Protein AF-A0A2V8VML5-F1 (afdb_monomer_lite)

Sequence (68 aa):
KGRELKPVVLALTAWGDRWAAPNGPPVTFEHEGCGGKVEVHLLCLKCGRSPDLAHVVAKPTRSRRRRS

Secondary structure (DSSP, 8-state):
-GGGGHHHHHHHHHHHHHHS-TT--S---B-TTT-PBP------TTTSSPPPGGG-------------

Radius of gyration: 17.1 Å; chains: 1; bounding box: 27×42×50 Å

Foldseek 3Di:
DVVVCVLVVQVVQVVCQVPPCPPGRPDFDADPPPRHGDHDFDADPVPRDGDDPVPDDDDDDPDPPPDD

pLDDT: mean 87.27, std 10.05, range [55.16, 96.94]

Structure (mmCIF, N/CA/C/O backbone):
data_AF-A0A2V8VML5-F1
#
_entry.id   AF-A0A2V8VML5-F1
#
loop_
_atom_site.group_PDB
_atom_site.id
_atom_site.type_symbol
_atom_site.label_atom_id
_atom_site.label_alt_id
_atom_site.label_comp_id
_atom_site.label_asym_id
_atom_site.label_entity_id
_atom_site.label_seq_id
_atom_site.pdbx_PDB_ins_code
_atom_site.Cartn_x
_atom_site.Cartn_y
_atom_site.Cartn_z
_atom_site.occupancy
_atom_site.B_iso_or_equiv
_atom_site.auth_seq_id
_atom_site.auth_comp_id
_atom_site.auth_asym_id
_atom_site.auth_atom_id
_atom_site.pdbx_PDB_model_num
ATOM 1 N N . LYS A 1 1 ? 8.036 -8.681 14.423 1.00 68.25 1 LYS A N 1
ATOM 2 C CA . LYS A 1 1 ? 8.995 -7.678 13.901 1.00 68.25 1 LYS A CA 1
ATOM 3 C C . LYS A 1 1 ? 9.213 -7.814 12.391 1.00 68.25 1 LYS A C 1
ATOM 5 O O . LYS A 1 1 ? 8.500 -7.150 11.665 1.00 68.25 1 LYS A O 1
ATOM 10 N N . GLY A 1 2 ? 10.077 -8.702 11.870 1.00 81.38 2 GLY A N 1
ATOM 11 C CA . GLY A 1 2 ? 10.340 -8.770 10.412 1.00 81.38 2 GLY A CA 1
ATOM 12 C C . GLY A 1 2 ? 9.102 -9.027 9.530 1.00 81.38 2 GLY A C 1
ATOM 13 O O . GLY A 1 2 ? 8.938 -8.405 8.488 1.00 81.38 2 GLY A O 1
ATOM 14 N N . ARG A 1 3 ? 8.171 -9.876 9.988 1.00 86.25 3 ARG A N 1
ATOM 15 C CA . ARG A 1 3 ? 6.915 -10.173 9.269 1.00 86.25 3 ARG A CA 1
ATOM 16 C C . ARG A 1 3 ? 5.966 -8.974 9.141 1.00 86.25 3 ARG A C 1
ATOM 18 O O . ARG A 1 3 ? 5.196 -8.938 8.192 1.00 86.25 3 ARG A O 1
ATOM 25 N N . GLU A 1 4 ? 6.033 -7.998 10.048 1.00 89.56 4 GLU A N 1
ATOM 26 C CA . GLU A 1 4 ? 5.176 -6.799 10.011 1.00 89.56 4 GLU A CA 1
ATOM 27 C C . GLU A 1 4 ? 5.538 -5.862 8.852 1.00 89.56 4 GLU A C 1
ATOM 29 O O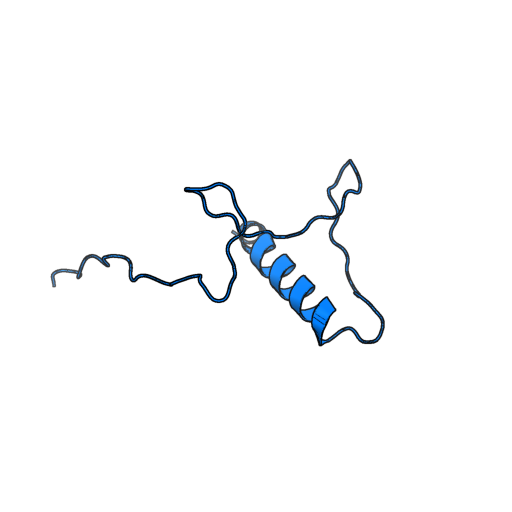 . GLU A 1 4 ? 4.728 -5.026 8.470 1.00 89.56 4 GLU A O 1
ATOM 34 N N . LEU A 1 5 ? 6.722 -6.026 8.252 1.00 92.19 5 LEU A N 1
ATOM 35 C CA . LEU A 1 5 ? 7.143 -5.262 7.077 1.00 92.19 5 LEU A CA 1
ATOM 36 C C . LEU A 1 5 ? 6.645 -5.848 5.754 1.00 92.19 5 LEU A C 1
ATOM 38 O O . LEU A 1 5 ? 6.759 -5.176 4.731 1.00 92.19 5 LEU A O 1
ATOM 42 N N . LYS A 1 6 ? 6.071 -7.061 5.746 1.00 89.69 6 LYS A N 1
ATOM 43 C CA . LYS A 1 6 ? 5.550 -7.685 4.518 1.00 89.69 6 LYS A CA 1
ATOM 44 C C . LYS A 1 6 ? 4.652 -6.741 3.698 1.00 89.69 6 LYS A C 1
ATOM 46 O O . LYS A 1 6 ? 4.910 -6.629 2.504 1.00 89.69 6 LYS A O 1
ATOM 51 N N . PRO A 1 7 ? 3.680 -6.006 4.280 1.00 91.25 7 PRO A N 1
ATOM 52 C CA . PRO A 1 7 ? 2.837 -5.092 3.505 1.00 91.25 7 PRO A CA 1
ATOM 53 C C . PRO A 1 7 ? 3.626 -3.990 2.783 1.00 91.25 7 PRO A C 1
ATOM 55 O O . PRO A 1 7 ? 3.280 -3.624 1.665 1.00 91.25 7 PRO A O 1
ATOM 58 N N . VAL A 1 8 ? 4.707 -3.489 3.391 1.00 92.56 8 VAL A N 1
ATOM 59 C CA . VAL A 1 8 ? 5.579 -2.473 2.780 1.00 92.56 8 VAL A CA 1
ATOM 60 C C . VAL A 1 8 ? 6.331 -3.063 1.589 1.00 92.56 8 VAL A C 1
ATOM 62 O O . VAL A 1 8 ? 6.369 -2.452 0.526 1.00 92.56 8 VAL A O 1
ATOM 65 N N . VAL A 1 9 ? 6.891 -4.266 1.747 1.00 92.06 9 VAL A N 1
ATOM 66 C CA . VAL A 1 9 ? 7.609 -4.964 0.670 1.00 92.06 9 VAL A CA 1
ATOM 67 C C . VAL A 1 9 ? 6.681 -5.238 -0.512 1.00 92.06 9 VAL A C 1
ATOM 69 O O . VAL A 1 9 ? 7.030 -4.888 -1.633 1.00 92.06 9 VAL A O 1
ATOM 72 N N . LEU A 1 10 ? 5.478 -5.770 -0.264 1.00 92.06 10 LEU A N 1
ATOM 73 C CA . LEU A 1 10 ? 4.484 -6.014 -1.315 1.00 92.06 10 LEU A CA 1
ATOM 74 C C . LEU A 1 10 ? 4.127 -4.725 -2.076 1.00 92.06 10 LEU A C 1
ATOM 76 O O . LEU A 1 10 ? 4.061 -4.736 -3.303 1.00 92.06 10 LEU A O 1
ATOM 80 N N . ALA A 1 11 ? 3.928 -3.609 -1.365 1.00 90.81 11 ALA A N 1
ATOM 81 C CA . ALA A 1 11 ? 3.614 -2.325 -1.990 1.00 90.81 11 ALA A CA 1
ATOM 82 C C . ALA A 1 11 ? 4.765 -1.798 -2.870 1.00 90.81 11 ALA A C 1
ATOM 84 O O . ALA A 1 11 ? 4.519 -1.283 -3.961 1.00 90.81 11 ALA A O 1
ATOM 85 N N . LEU A 1 12 ? 6.017 -1.947 -2.423 1.00 90.94 12 LEU A N 1
ATOM 86 C CA . LEU A 1 12 ? 7.194 -1.544 -3.197 1.00 90.94 12 LEU A CA 1
ATOM 87 C C . LEU A 1 12 ? 7.401 -2.425 -4.433 1.00 90.94 12 LEU A C 1
ATOM 89 O O . LEU A 1 12 ? 7.699 -1.891 -5.501 1.00 90.94 12 LEU A O 1
ATOM 93 N N . THR A 1 13 ? 7.197 -3.741 -4.321 1.00 91.06 13 THR A N 1
ATOM 94 C CA . THR A 1 13 ? 7.249 -4.649 -5.477 1.00 91.06 13 THR A CA 1
ATOM 95 C C . THR A 1 13 ? 6.191 -4.277 -6.511 1.00 91.06 13 THR A C 1
ATOM 97 O O . THR A 1 13 ? 6.537 -4.083 -7.668 1.00 91.06 13 THR A O 1
ATOM 100 N N . ALA A 1 14 ? 4.940 -4.042 -6.097 1.00 88.00 14 ALA A N 1
ATOM 101 C CA . ALA A 1 14 ? 3.872 -3.639 -7.015 1.00 88.00 14 ALA A CA 1
ATOM 102 C C . ALA A 1 14 ? 4.154 -2.302 -7.732 1.00 88.00 14 ALA A C 1
ATOM 104 O O . ALA A 1 14 ? 3.764 -2.112 -8.886 1.00 88.00 14 ALA A O 1
ATOM 105 N N . TRP A 1 15 ? 4.832 -1.360 -7.065 1.00 89.50 15 TRP A N 1
ATOM 106 C CA . TRP A 1 15 ? 5.316 -0.142 -7.716 1.00 89.50 15 TRP A CA 1
ATOM 107 C C . TRP A 1 15 ? 6.419 -0.450 -8.739 1.00 89.50 15 TRP A C 1
ATOM 109 O O . TRP A 1 15 ? 6.343 0.028 -9.871 1.00 89.50 15 TRP A O 1
ATOM 119 N N . GLY A 1 16 ? 7.405 -1.273 -8.370 1.00 89.06 16 GLY A N 1
ATOM 120 C CA . GLY A 1 16 ? 8.487 -1.691 -9.264 1.00 89.06 16 GLY A CA 1
ATOM 121 C C . GLY A 1 16 ? 7.969 -2.414 -10.507 1.00 89.06 16 GLY A C 1
ATOM 122 O O . GLY A 1 16 ? 8.371 -2.079 -11.616 1.00 89.06 16 GLY A O 1
ATOM 123 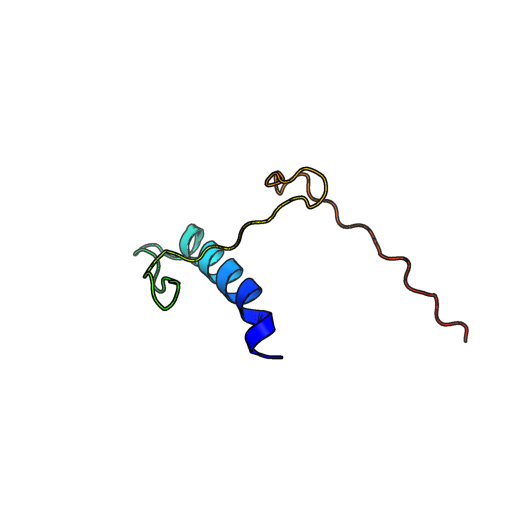N N . ASP A 1 17 ? 6.997 -3.308 -10.349 1.00 87.38 17 ASP A N 1
ATOM 124 C CA . ASP A 1 17 ? 6.358 -4.022 -11.458 1.00 87.38 17 ASP A CA 1
ATOM 125 C C . ASP A 1 17 ? 5.679 -3.072 -12.453 1.00 87.38 17 ASP A C 1
ATOM 127 O O . ASP A 1 17 ? 5.680 -3.312 -13.658 1.00 87.38 17 ASP A O 1
ATOM 131 N N . ARG A 1 18 ? 5.111 -1.962 -11.967 1.00 84.50 18 ARG A N 1
ATOM 132 C CA . ARG A 1 18 ? 4.425 -0.982 -12.819 1.00 84.50 18 ARG A CA 1
ATOM 133 C C . ARG A 1 18 ? 5.387 -0.098 -13.616 1.00 84.50 18 ARG A C 1
ATOM 135 O O . ARG A 1 18 ? 5.029 0.335 -14.706 1.00 84.50 18 ARG A O 1
ATOM 142 N N . TRP A 1 19 ? 6.563 0.210 -13.069 1.00 86.88 19 TRP A N 1
ATOM 143 C CA . TRP A 1 19 ? 7.426 1.281 -13.595 1.00 86.88 19 TRP A CA 1
ATOM 144 C C . TRP A 1 19 ? 8.837 0.843 -13.987 1.00 86.88 19 TRP A C 1
ATOM 146 O O . TRP A 1 19 ? 9.512 1.556 -14.724 1.00 86.88 19 TRP A O 1
ATOM 156 N N . ALA A 1 20 ? 9.297 -0.301 -13.495 1.00 82.19 20 ALA A N 1
ATOM 157 C CA . ALA A 1 20 ? 10.682 -0.755 -13.594 1.00 82.19 20 ALA A CA 1
ATOM 158 C C . ALA A 1 20 ? 10.808 -2.216 -14.063 1.00 82.19 20 ALA A C 1
ATOM 160 O O . ALA A 1 20 ? 11.898 -2.783 -14.005 1.00 82.19 20 ALA A O 1
ATOM 161 N N . ALA A 1 21 ? 9.721 -2.821 -14.550 1.00 84.38 21 ALA A N 1
ATOM 162 C CA . ALA A 1 21 ? 9.687 -4.204 -15.015 1.00 84.38 21 ALA A CA 1
ATOM 163 C C . ALA A 1 21 ? 9.344 -4.297 -16.518 1.00 84.38 21 ALA A C 1
ATOM 165 O O . ALA A 1 21 ? 8.251 -4.730 -16.886 1.00 84.38 21 ALA A O 1
ATOM 166 N N . PRO A 1 22 ? 10.269 -3.909 -17.420 1.00 79.00 22 PRO A N 1
ATOM 167 C CA . PRO A 1 22 ? 10.033 -3.938 -18.869 1.00 79.00 22 PRO A CA 1
ATOM 168 C C . PRO A 1 22 ? 9.785 -5.353 -19.417 1.00 79.00 22 PRO A C 1
ATOM 170 O O . PRO A 1 22 ? 9.176 -5.503 -20.470 1.00 79.00 22 PRO A O 1
ATOM 173 N N . ASN A 1 23 ? 10.218 -6.383 -18.682 1.00 83.75 23 ASN A N 1
ATOM 174 C CA . ASN A 1 23 ? 10.055 -7.796 -19.030 1.00 83.75 23 ASN A CA 1
ATOM 175 C C . ASN A 1 23 ? 8.975 -8.500 -18.182 1.00 83.75 23 ASN A C 1
ATOM 177 O O . ASN A 1 23 ? 8.961 -9.726 -18.102 1.00 83.75 23 ASN A O 1
ATOM 181 N N . GLY A 1 24 ? 8.086 -7.737 -17.538 1.00 75.19 24 GLY A N 1
ATOM 182 C CA . GLY A 1 24 ? 7.072 -8.264 -16.622 1.00 75.19 24 GLY A CA 1
ATOM 183 C C . GLY A 1 24 ? 7.580 -8.473 -15.186 1.00 75.19 24 GLY A C 1
ATOM 184 O O . GLY A 1 24 ? 8.781 -8.350 -14.928 1.00 75.19 24 GLY A O 1
ATOM 185 N N . PRO A 1 25 ? 6.665 -8.746 -14.233 1.00 77.31 25 PRO A N 1
ATOM 186 C CA . PRO A 1 25 ? 6.977 -8.797 -12.808 1.00 77.31 25 PRO A CA 1
ATOM 187 C C . PRO A 1 25 ? 7.918 -9.972 -12.495 1.00 77.31 25 PRO A C 1
ATOM 189 O O . PRO A 1 25 ? 7.562 -11.122 -12.762 1.00 77.31 25 PRO A O 1
ATOM 192 N N . PRO A 1 26 ? 9.104 -9.735 -11.907 1.00 79.69 26 PRO A N 1
ATOM 193 C CA . PRO A 1 26 ? 10.044 -10.807 -11.581 1.00 79.69 26 PRO A CA 1
ATOM 194 C C . PRO A 1 26 ? 9.594 -11.650 -10.377 1.00 79.69 26 PRO A C 1
ATOM 196 O O . PRO A 1 26 ? 10.152 -12.720 -10.141 1.00 79.69 26 PRO A O 1
ATOM 199 N N . VAL A 1 27 ? 8.619 -11.168 -9.594 1.00 86.25 27 VAL A N 1
ATOM 200 C CA . VAL A 1 27 ? 8.104 -11.827 -8.387 1.00 86.25 27 VAL A CA 1
ATOM 201 C C . VAL A 1 27 ? 6.593 -11.622 -8.288 1.00 86.25 27 VAL A C 1
ATOM 203 O O . VAL A 1 27 ? 6.117 -10.492 -8.348 1.00 86.25 27 VAL A O 1
ATOM 206 N N . THR A 1 28 ? 5.840 -12.699 -8.062 1.00 87.44 28 THR A N 1
ATOM 207 C CA . THR A 1 28 ? 4.415 -12.653 -7.702 1.00 87.44 28 THR A CA 1
ATOM 208 C C . THR A 1 28 ? 4.212 -13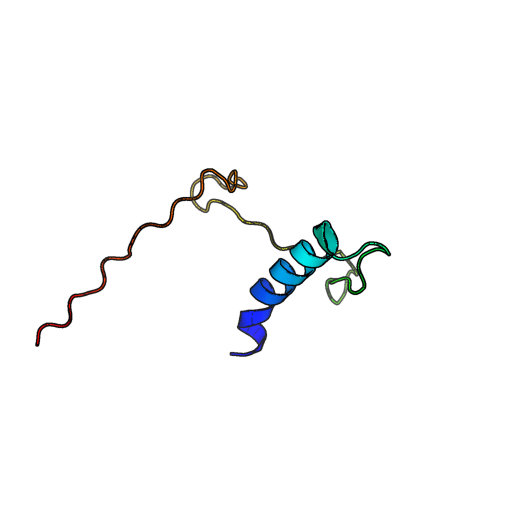.113 -6.259 1.00 87.44 28 THR A C 1
ATOM 210 O O . THR A 1 28 ? 4.968 -13.930 -5.734 1.00 87.44 28 THR A O 1
ATOM 213 N N . PHE A 1 29 ? 3.194 -12.565 -5.591 1.00 91.56 29 PHE A N 1
ATOM 214 C CA . PHE A 1 29 ? 2.810 -12.968 -4.239 1.00 91.56 29 PHE A CA 1
ATOM 215 C C . PHE A 1 29 ? 1.463 -13.673 -4.277 1.00 91.56 29 PHE A C 1
ATOM 217 O O . PHE A 1 29 ? 0.496 -13.143 -4.824 1.00 91.56 29 PHE A O 1
ATOM 224 N N . GLU A 1 30 ? 1.398 -14.843 -3.654 1.00 94.81 30 GLU A N 1
ATOM 225 C CA . GLU A 1 30 ? 0.213 -15.693 -3.629 1.00 94.81 30 GLU A CA 1
ATOM 226 C C . GLU A 1 30 ? -0.104 -16.146 -2.206 1.00 94.81 30 GLU A C 1
ATOM 228 O O . GLU A 1 30 ? 0.767 -16.211 -1.332 1.00 94.81 30 GLU A O 1
ATOM 233 N N . HIS A 1 31 ? -1.380 -16.435 -1.967 1.00 95.12 31 HIS A N 1
ATOM 234 C CA . HIS A 1 31 ? -1.841 -16.980 -0.708 1.00 95.12 31 HIS A CA 1
ATOM 235 C C . HIS A 1 31 ? -1.508 -18.468 -0.637 1.00 95.12 31 HIS A C 1
ATOM 237 O O . HIS A 1 31 ? -1.946 -19.270 -1.467 1.00 95.12 31 HIS A O 1
ATOM 243 N N . GLU A 1 32 ? -0.771 -18.832 0.407 1.00 94.31 32 GLU A N 1
ATOM 244 C CA . GLU A 1 32 ? -0.450 -20.216 0.711 1.00 94.31 32 GLU A CA 1
ATOM 245 C C . GLU A 1 32 ? -1.740 -20.991 1.023 1.00 94.31 32 GLU A C 1
ATOM 247 O O . GLU A 1 32 ? -2.444 -20.704 1.989 1.00 94.31 32 GLU A O 1
ATOM 252 N N . GLY A 1 33 ? -2.078 -21.949 0.159 1.00 96.50 33 GLY A N 1
ATOM 253 C CA . GLY A 1 33 ? -3.258 -22.807 0.287 1.00 96.50 33 GLY A CA 1
ATOM 254 C C . GLY A 1 33 ? -4.240 -22.691 -0.876 1.00 96.50 33 GLY A C 1
ATOM 255 O O . GLY A 1 33 ? -4.713 -23.717 -1.352 1.00 96.50 33 GLY A O 1
ATOM 256 N N . CYS A 1 34 ? -4.521 -21.481 -1.375 1.00 96.94 34 CYS A N 1
ATOM 257 C CA . CYS A 1 34 ? -5.433 -21.307 -2.518 1.00 96.94 34 CYS A CA 1
ATOM 258 C C . CYS A 1 34 ? -4.762 -20.803 -3.801 1.00 96.94 34 CYS A C 1
ATOM 260 O O . CYS A 1 34 ? -5.412 -20.811 -4.842 1.00 96.94 34 CYS A O 1
ATOM 262 N N . GLY A 1 35 ? -3.507 -20.339 -3.743 1.00 96.50 35 GLY A N 1
ATOM 263 C CA . GLY A 1 35 ? -2.791 -19.795 -4.907 1.00 96.50 35 GLY A CA 1
ATOM 264 C C . GLY A 1 35 ? -3.334 -18.448 -5.400 1.00 96.50 35 GLY A C 1
ATOM 265 O O . GLY A 1 35 ? -2.915 -17.936 -6.432 1.00 96.50 35 GLY A O 1
ATOM 266 N N . GLY A 1 36 ? -4.288 -17.851 -4.680 1.00 96.06 36 GLY A N 1
ATOM 267 C CA . GLY A 1 36 ? -4.849 -16.556 -5.045 1.00 96.06 36 GLY A CA 1
ATOM 268 C C . GLY A 1 36 ? -3.803 -15.450 -4.934 1.00 96.06 36 GLY A C 1
ATOM 269 O O . GLY A 1 36 ? -3.059 -15.397 -3.954 1.00 96.06 36 GLY A O 1
ATOM 270 N N . LYS A 1 37 ? -3.771 -14.542 -5.911 1.00 92.56 37 LYS A N 1
ATOM 271 C CA . LYS A 1 37 ? -2.866 -13.388 -5.905 1.00 92.56 37 LYS A CA 1
ATOM 272 C C . LYS A 1 37 ? -3.093 -12.521 -4.662 1.00 92.56 37 LYS A C 1
ATOM 274 O O . LYS A 1 37 ? -4.231 -12.215 -4.307 1.00 92.56 37 LYS A O 1
ATOM 279 N N . VAL A 1 38 ? -2.006 -12.097 -4.027 1.00 92.12 38 VAL A N 1
ATOM 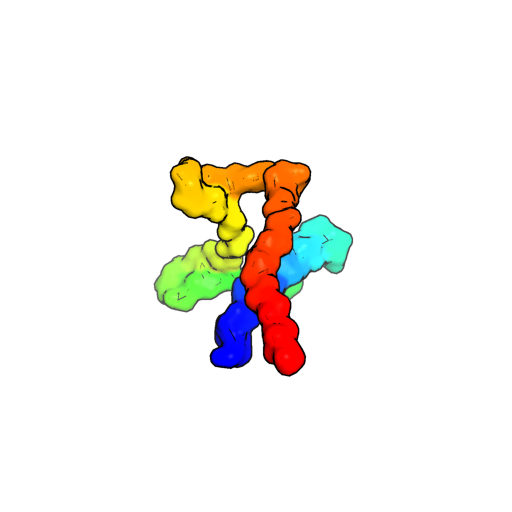280 C CA . VAL A 1 38 ? -2.020 -11.197 -2.871 1.00 92.12 38 VAL A CA 1
ATOM 281 C C . VAL A 1 38 ? -1.608 -9.800 -3.317 1.00 92.12 38 VAL A C 1
ATOM 283 O O . VAL A 1 38 ? -0.512 -9.595 -3.833 1.00 92.12 38 VAL A O 1
ATOM 286 N N . GLU A 1 39 ? -2.479 -8.828 -3.066 1.00 88.69 39 GLU A N 1
ATOM 287 C CA . GLU A 1 39 ? -2.243 -7.411 -3.339 1.00 88.69 39 GLU A CA 1
ATOM 288 C C . GLU A 1 39 ? -2.516 -6.566 -2.089 1.00 88.69 39 GLU A C 1
ATOM 290 O O . GLU A 1 39 ? -3.263 -6.961 -1.190 1.00 88.69 39 GLU A O 1
ATOM 295 N N . VAL A 1 40 ? -1.900 -5.384 -2.021 1.00 89.44 40 VAL A N 1
ATOM 296 C CA . VAL A 1 40 ? -2.142 -4.414 -0.947 1.00 89.44 40 VAL A CA 1
ATOM 297 C C . VAL A 1 40 ? -3.133 -3.367 -1.443 1.00 89.44 40 VAL A C 1
ATOM 299 O O . VAL A 1 40 ? -2.842 -2.631 -2.383 1.00 89.44 40 VAL A O 1
ATOM 302 N N . HIS A 1 41 ? -4.273 -3.253 -0.761 1.00 89.31 41 HIS A N 1
ATOM 303 C CA . HIS A 1 41 ? -5.263 -2.205 -1.006 1.00 89.31 41 HIS A CA 1
ATOM 304 C C . HIS A 1 41 ? -5.398 -1.285 0.205 1.00 89.31 41 H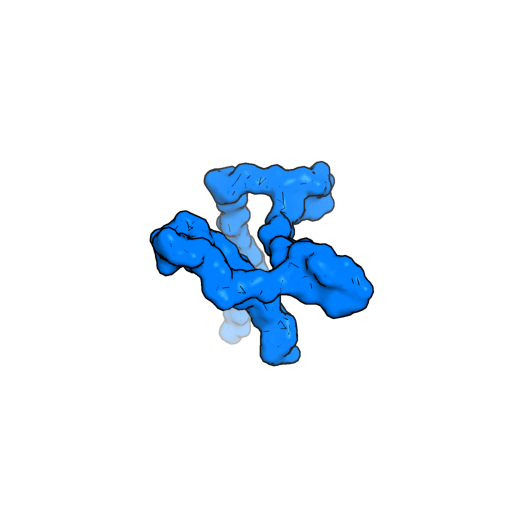IS A C 1
ATOM 306 O O . HIS A 1 41 ? -5.409 -1.733 1.353 1.00 89.31 41 HIS A O 1
ATOM 312 N N . LEU A 1 42 ? -5.546 0.014 -0.056 1.00 91.19 42 LEU A N 1
ATOM 313 C CA . LEU A 1 42 ? -5.933 0.980 0.964 1.00 91.19 42 LEU A CA 1
ATOM 314 C C . LEU A 1 42 ? -7.452 1.063 1.022 1.00 91.19 42 LEU A C 1
ATOM 316 O O . LEU A 1 42 ? -8.109 1.197 -0.004 1.00 91.19 42 LEU A O 1
ATOM 320 N N . LEU A 1 43 ? -8.006 1.038 2.230 1.00 95.69 43 LEU A N 1
ATOM 321 C CA . LEU A 1 43 ? -9.435 1.213 2.462 1.00 95.69 43 LEU A CA 1
ATOM 322 C C . LEU A 1 43 ? -9.648 2.297 3.512 1.00 95.69 43 LEU A C 1
ATOM 324 O O . LEU A 1 43 ? -8.987 2.329 4.553 1.00 95.69 43 LEU A O 1
ATOM 328 N N . CYS A 1 44 ? -10.600 3.190 3.256 1.00 95.94 44 CYS A N 1
ATOM 329 C CA . CYS A 1 44 ? -11.056 4.124 4.268 1.00 95.94 44 CYS A CA 1
ATOM 330 C C . CYS A 1 44 ? -11.904 3.370 5.294 1.00 95.94 44 CYS A C 1
ATOM 332 O O . CYS A 1 44 ? -13.021 2.955 4.993 1.00 95.94 44 CYS A O 1
ATOM 334 N N . LEU A 1 45 ? -11.425 3.268 6.533 1.00 96.12 45 LEU A N 1
ATOM 335 C CA . LEU A 1 45 ? -12.143 2.563 7.603 1.00 96.12 45 LEU A CA 1
ATOM 336 C C . LEU A 1 45 ? -13.516 3.171 7.936 1.00 96.12 45 LEU A C 1
ATOM 338 O O . LEU A 1 45 ? -14.354 2.503 8.527 1.00 96.12 45 LEU A O 1
ATOM 342 N N . LYS A 1 46 ? -13.766 4.430 7.555 1.00 96.69 46 LYS A N 1
ATOM 343 C CA . LYS A 1 46 ? -15.057 5.090 7.782 1.00 96.69 46 LYS A CA 1
ATOM 344 C C . LYS A 1 46 ? -16.110 4.723 6.736 1.00 96.69 46 LYS A C 1
ATOM 346 O O . LYS A 1 46 ? -17.279 4.615 7.081 1.00 96.69 46 LYS A O 1
ATOM 351 N N . CYS A 1 47 ? -15.730 4.612 5.462 1.00 96.56 47 CYS A N 1
ATOM 352 C CA . CYS A 1 47 ? -16.690 4.416 4.368 1.00 96.56 47 CYS A CA 1
ATOM 353 C C . CYS A 1 47 ? -16.507 3.104 3.594 1.00 96.56 47 CYS A C 1
ATOM 355 O O . CYS A 1 47 ? -17.261 2.861 2.659 1.00 96.56 47 CYS A O 1
ATOM 357 N N . GLY A 1 48 ? -15.508 2.288 3.940 1.00 96.25 48 GLY A N 1
ATOM 358 C CA . GLY A 1 48 ? -15.238 0.977 3.341 1.00 96.25 48 GLY A CA 1
ATOM 359 C C . GLY A 1 48 ? -14.693 1.009 1.910 1.00 96.25 48 GLY A C 1
ATOM 360 O O . GLY A 1 48 ? -14.432 -0.042 1.339 1.00 96.25 48 GLY A O 1
ATOM 361 N N . ARG A 1 49 ? -14.513 2.194 1.315 1.00 96.25 49 ARG A N 1
ATOM 362 C CA . ARG A 1 49 ? -14.068 2.355 -0.078 1.00 96.25 49 ARG A CA 1
ATOM 363 C C . ARG A 1 49 ? -12.568 2.608 -0.168 1.00 96.25 49 ARG A C 1
ATOM 365 O O . ARG A 1 49 ? -11.984 3.206 0.740 1.00 96.25 49 ARG A O 1
ATOM 372 N N . SER A 1 50 ? -11.973 2.217 -1.295 1.00 95.62 50 SER A N 1
ATOM 373 C CA . SER A 1 50 ? -10.620 2.649 -1.648 1.00 95.62 50 SER A CA 1
ATOM 374 C C . SER A 1 50 ? -10.621 4.159 -1.897 1.00 95.62 50 SER A C 1
ATOM 376 O O . SER A 1 50 ? -11.438 4.628 -2.695 1.00 95.62 50 SER A O 1
ATOM 378 N N . PRO A 1 51 ? -9.766 4.941 -1.219 1.00 94.81 51 PRO A N 1
ATOM 379 C CA . PRO A 1 51 ? -9.637 6.359 -1.512 1.00 94.81 51 PRO A CA 1
ATOM 380 C C . PRO A 1 51 ? -8.899 6.567 -2.839 1.00 94.81 51 PRO A C 1
ATOM 382 O O . PRO A 1 51 ? -8.089 5.735 -3.250 1.00 94.81 51 PRO A O 1
ATOM 385 N N . ASP A 1 52 ? -9.134 7.718 -3.464 1.00 92.88 52 ASP A N 1
ATOM 386 C CA . ASP A 1 52 ? -8.174 8.275 -4.414 1.00 92.88 52 ASP A CA 1
ATOM 387 C C . ASP A 1 52 ? -6.919 8.698 -3.638 1.00 92.88 52 ASP A C 1
ATOM 389 O O . ASP A 1 52 ? -7.014 9.442 -2.656 1.00 92.88 52 ASP A O 1
ATOM 393 N N . LEU A 1 53 ? -5.751 8.215 -4.067 1.00 88.94 53 LEU A N 1
ATOM 394 C CA . LEU A 1 53 ? -4.470 8.508 -3.424 1.00 88.94 53 LEU A CA 1
ATOM 395 C C . LEU A 1 53 ? -4.154 10.007 -3.429 1.00 88.94 53 LEU A C 1
ATOM 397 O O . LEU A 1 53 ? -3.555 10.488 -2.467 1.00 88.94 53 LEU A O 1
ATOM 401 N N . ALA A 1 54 ? -4.610 10.756 -4.440 1.00 91.81 54 ALA A N 1
ATOM 402 C CA . ALA A 1 54 ? -4.447 12.210 -4.495 1.00 91.81 54 ALA A CA 1
ATOM 403 C C . ALA A 1 54 ? -5.206 12.942 -3.369 1.00 91.81 54 ALA A C 1
ATOM 405 O O . ALA A 1 54 ? -4.866 14.069 -3.015 1.00 91.81 54 ALA A O 1
ATOM 406 N N . HIS A 1 55 ? -6.213 12.295 -2.771 1.00 94.00 55 HIS A N 1
ATOM 407 C CA . HIS A 1 55 ? -7.057 12.853 -1.711 1.00 94.00 55 HIS A CA 1
ATOM 408 C C . HIS A 1 55 ? -6.762 12.272 -0.320 1.00 94.00 55 HIS A C 1
ATOM 410 O O . HIS A 1 55 ? -7.504 12.519 0.638 1.00 94.00 55 HIS A O 1
ATOM 416 N N . VAL A 1 56 ? -5.679 11.507 -0.171 1.00 94.88 56 VAL A N 1
ATOM 417 C CA . VAL A 1 56 ? -5.221 11.029 1.136 1.00 94.88 56 VAL A CA 1
ATOM 418 C C . VAL A 1 56 ? -4.386 12.117 1.807 1.00 94.88 56 VAL A C 1
ATOM 420 O O . VAL A 1 56 ? -3.341 12.521 1.308 1.00 94.88 56 VAL A O 1
ATOM 423 N N . VAL A 1 57 ? -4.834 12.578 2.977 1.00 94.12 57 VAL A N 1
ATOM 424 C CA . VAL A 1 57 ? -4.158 13.636 3.740 1.00 94.12 57 VAL A CA 1
ATOM 425 C C . VAL A 1 57 ? -3.489 13.083 4.997 1.00 94.12 57 VAL A C 1
ATOM 427 O O . VAL A 1 57 ? -4.119 12.394 5.802 1.00 94.12 57 VAL A O 1
ATOM 430 N N . ALA A 1 58 ? -2.219 13.431 5.207 1.00 92.75 58 ALA A N 1
ATOM 431 C CA . ALA A 1 58 ? -1.521 13.167 6.461 1.00 92.75 58 ALA A CA 1
ATOM 432 C C . ALA A 1 58 ? -1.866 14.260 7.481 1.00 92.75 58 ALA A C 1
ATOM 434 O O . ALA A 1 58 ? -1.662 15.447 7.233 1.00 92.75 58 ALA A O 1
ATOM 435 N N . LYS A 1 59 ? -2.386 13.865 8.645 1.00 92.62 59 LYS A N 1
ATOM 436 C CA . LYS A 1 59 ? -2.628 14.782 9.765 1.00 92.62 59 LYS A CA 1
ATOM 437 C C . LYS A 1 59 ? -1.628 14.480 10.879 1.00 92.62 59 LYS A C 1
ATOM 439 O O . LYS A 1 59 ? -1.515 13.312 11.253 1.00 92.62 59 LYS A O 1
ATOM 444 N N . PRO A 1 60 ? -0.931 15.486 11.438 1.00 88.88 60 PRO A N 1
ATOM 445 C CA . PRO A 1 60 ? -0.100 15.276 12.613 1.00 88.88 60 PRO A CA 1
ATOM 446 C C . PRO A 1 60 ? -0.932 14.661 13.737 1.00 88.88 60 PRO A C 1
ATOM 448 O O . PRO A 1 60 ? -2.007 15.162 14.078 1.00 88.88 60 PRO A O 1
ATOM 451 N N . THR A 1 61 ? -0.440 13.583 14.337 1.00 81.31 61 THR A N 1
ATOM 452 C CA . THR A 1 61 ? -0.977 13.142 15.621 1.00 81.31 61 THR A CA 1
ATOM 453 C C . THR A 1 61 ? -0.578 14.176 16.671 1.00 81.31 61 THR A C 1
ATOM 455 O O . THR A 1 61 ? 0.480 14.800 16.570 1.00 81.31 61 THR A O 1
ATOM 458 N N . ARG A 1 62 ? -1.427 14.404 17.684 1.00 76.31 62 ARG A N 1
ATOM 459 C CA . ARG A 1 62 ? -1.036 15.215 18.846 1.00 76.31 62 ARG A CA 1
ATOM 460 C C . ARG A 1 62 ? 0.093 14.468 19.550 1.00 76.31 62 ARG A C 1
ATOM 462 O O . ARG A 1 62 ? -0.164 13.647 20.428 1.00 76.31 62 ARG A O 1
ATOM 469 N N . SER A 1 63 ? 1.339 14.709 19.157 1.00 68.56 63 SER A N 1
ATOM 470 C CA . SER A 1 63 ? 2.473 14.294 19.961 1.00 68.56 63 SER A CA 1
ATOM 471 C C . SER A 1 63 ? 2.297 14.990 21.308 1.00 68.56 63 SER A C 1
ATOM 473 O O . SER A 1 63 ? 2.150 16.213 21.391 1.00 68.56 63 SER A O 1
ATOM 475 N N . ARG A 1 64 ? 2.201 14.213 22.393 1.00 63.16 64 ARG A N 1
ATOM 476 C CA . ARG A 1 64 ? 2.340 14.785 23.733 1.00 63.16 64 ARG A CA 1
ATOM 477 C C . ARG A 1 64 ? 3.691 15.497 23.727 1.00 63.16 64 ARG A C 1
ATOM 479 O O . ARG A 1 64 ? 4.719 14.827 23.669 1.00 63.16 64 ARG A O 1
ATOM 486 N N . ARG A 1 65 ? 3.697 16.836 23.761 1.00 63.50 65 ARG A N 1
ATOM 487 C CA . ARG A 1 65 ? 4.888 17.609 24.136 1.00 63.50 65 ARG A CA 1
ATOM 488 C C . ARG A 1 65 ? 5.408 16.961 25.419 1.00 63.50 65 ARG A C 1
ATOM 490 O O . ARG A 1 65 ? 4.691 16.960 26.421 1.00 63.50 65 ARG A O 1
ATOM 497 N N . ARG A 1 66 ? 6.600 16.355 25.379 1.00 60.00 66 ARG A N 1
ATOM 498 C CA . ARG A 1 66 ? 7.327 15.996 26.601 1.00 60.00 66 ARG A CA 1
ATOM 499 C C . ARG A 1 66 ? 7.429 17.293 27.405 1.00 60.00 66 ARG A C 1
ATOM 501 O O . ARG A 1 66 ? 8.003 18.258 26.910 1.00 60.00 66 ARG A O 1
ATOM 508 N N . ARG A 1 67 ? 6.783 17.350 28.573 1.00 55.16 67 ARG A N 1
ATOM 509 C CA . ARG A 1 67 ? 7.129 18.359 29.573 1.00 55.16 67 ARG A CA 1
ATOM 510 C C . ARG A 1 67 ? 8.532 17.993 30.049 1.00 55.16 67 ARG A C 1
ATOM 512 O O . ARG A 1 67 ? 8.743 16.843 30.436 1.00 55.16 67 ARG A O 1
ATOM 519 N N . SER A 1 68 ? 9.455 18.928 29.864 1.00 57.53 68 SER A N 1
ATOM 520 C CA . SER A 1 68 ? 10.757 18.956 30.525 1.00 57.53 68 SER A CA 1
ATOM 521 C C . SER A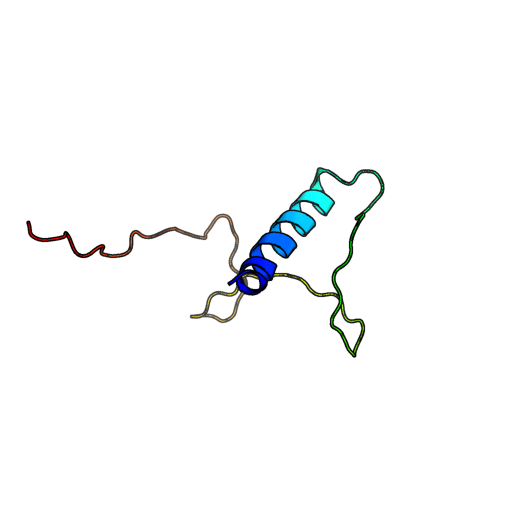 1 68 ? 10.575 19.043 32.033 1.00 57.53 68 SER A C 1
ATOM 523 O O . SER A 1 68 ? 9.570 19.670 32.447 1.00 57.53 68 SER A O 1
#